Protein AF-A0A8T3MYW3-F1 (afdb_monomer_lite)

pLDDT: mean 77.9, std 12.34, range [47.56, 90.0]

Foldseek 3Di:
DPPPPVPVCVVVVVVVVVVVVVVLVVLVVLLVVVVVVLVVDPDLVVCCVDPSCVVCVVQADPVLCCLSVDPDFDADCDDPQHGTRSNSVSSVVSSVVVCVVSVVD

Radius of gyration: 20.43 Å; chains: 1; bounding box: 49×24×68 Å

Structure (mmCIF, N/CA/C/O backbone):
data_AF-A0A8T3MYW3-F1
#
_entry.id   AF-A0A8T3MYW3-F1
#
loop_
_atom_site.group_PDB
_atom_site.id
_atom_site.type_symbol
_atom_site.label_atom_id
_atom_site.label_alt_id
_atom_site.label_comp_id
_atom_site.label_asym_id
_atom_site.label_entity_id
_atom_site.label_seq_id
_atom_site.pdbx_PDB_ins_code
_atom_site.Cartn_x
_atom_site.Cartn_y
_atom_site.Cartn_z
_atom_site.occupancy
_atom_site.B_iso_or_equiv
_atom_site.auth_seq_id
_atom_site.auth_comp_id
_atom_site.auth_asym_id
_atom_site.auth_atom_id
_atom_site.pdbx_PDB_model_num
ATOM 1 N N . MET A 1 1 ? -26.548 4.228 48.594 1.00 47.56 1 MET A N 1
ATOM 2 C CA . MET A 1 1 ? -27.056 3.540 47.387 1.00 47.56 1 MET A CA 1
ATOM 3 C C . MET A 1 1 ? -26.470 4.212 46.144 1.00 47.56 1 MET A C 1
ATOM 5 O O . MET A 1 1 ? -27.103 5.084 45.575 1.00 47.56 1 MET A O 1
ATOM 9 N N . ALA A 1 2 ? -25.236 3.877 45.761 1.00 53.22 2 ALA A N 1
ATOM 10 C CA . ALA A 1 2 ? -24.542 4.485 44.613 1.00 53.22 2 ALA A CA 1
ATOM 11 C C . ALA A 1 2 ? -23.825 3.402 43.783 1.00 53.22 2 ALA A C 1
ATOM 13 O O . ALA A 1 2 ? -22.646 3.514 43.479 1.00 53.22 2 ALA A O 1
ATOM 14 N N . GLY A 1 3 ? -24.521 2.293 43.506 1.00 55.59 3 GLY A N 1
ATOM 15 C CA . GLY A 1 3 ? -23.917 1.081 42.934 1.00 55.59 3 GLY A CA 1
ATOM 16 C C . GLY A 1 3 ? -24.349 0.715 41.512 1.00 55.59 3 GLY A C 1
ATOM 17 O O . GLY A 1 3 ? -23.903 -0.307 41.012 1.00 55.59 3 GLY A O 1
ATOM 18 N N . ALA A 1 4 ? -25.214 1.493 40.849 1.00 56.41 4 ALA A N 1
ATOM 19 C CA . ALA A 1 4 ? -25.922 1.010 39.652 1.00 56.41 4 ALA A CA 1
ATOM 20 C C . ALA A 1 4 ? -25.882 1.942 38.426 1.00 56.41 4 ALA A C 1
ATOM 22 O O . ALA A 1 4 ? -26.701 1.789 37.528 1.00 56.41 4 ALA A O 1
ATOM 23 N N . ILE A 1 5 ? -24.946 2.897 38.349 1.00 56.41 5 ILE A N 1
ATOM 24 C CA . ILE A 1 5 ? -24.852 3.808 37.184 1.00 56.41 5 ILE A CA 1
ATOM 25 C C . ILE A 1 5 ? -23.750 3.374 36.189 1.00 56.41 5 ILE A C 1
ATOM 27 O O . ILE A 1 5 ? -23.782 3.747 35.021 1.00 56.41 5 ILE A O 1
ATOM 31 N N . GLY A 1 6 ? -22.822 2.493 36.587 1.00 52.44 6 GLY A N 1
ATOM 32 C CA . GLY A 1 6 ? -21.726 2.036 35.714 1.00 52.44 6 GLY A CA 1
ATOM 33 C C . GLY A 1 6 ? -22.137 1.091 34.571 1.00 52.44 6 GLY A C 1
ATOM 34 O O . GLY A 1 6 ? -21.457 1.040 33.549 1.00 52.44 6 GLY A O 1
ATOM 35 N N . SER A 1 7 ? -23.258 0.371 34.707 1.00 58.31 7 SER A N 1
ATOM 36 C CA . SER A 1 7 ? -23.677 -0.677 33.754 1.00 58.31 7 SER A CA 1
ATOM 37 C C . SER A 1 7 ? -24.176 -0.126 32.408 1.00 58.31 7 SER A C 1
ATOM 39 O O . SER A 1 7 ? -23.943 -0.725 31.363 1.00 58.31 7 SER A O 1
ATOM 41 N N . LEU A 1 8 ? -24.801 1.055 32.400 1.00 58.75 8 LEU A N 1
ATOM 42 C CA . LEU A 1 8 ? -25.426 1.613 31.191 1.00 58.75 8 LEU A CA 1
ATOM 43 C C . LEU A 1 8 ? -24.449 2.365 30.272 1.00 58.75 8 LEU A C 1
ATOM 45 O O . LEU A 1 8 ? -24.756 2.581 29.102 1.00 58.75 8 LEU A O 1
ATOM 49 N N . ILE A 1 9 ? -23.266 2.744 30.770 1.00 59.44 9 ILE A N 1
ATOM 50 C CA . ILE A 1 9 ? -22.239 3.468 29.995 1.00 59.44 9 ILE A CA 1
ATOM 51 C C . ILE A 1 9 ? -21.265 2.489 29.311 1.00 59.44 9 ILE A C 1
ATOM 53 O O . ILE A 1 9 ? -20.738 2.777 28.233 1.00 59.44 9 ILE A O 1
ATOM 57 N N . ALA A 1 10 ? -21.075 1.301 29.895 1.00 60.97 10 ALA A N 1
ATOM 58 C CA . ALA A 1 10 ? -20.156 0.275 29.403 1.00 60.97 10 ALA A CA 1
ATOM 59 C C . ALA A 1 10 ? -20.369 -0.146 27.928 1.00 60.97 10 ALA A C 1
ATOM 61 O O . ALA A 1 10 ? -19.365 -0.263 27.220 1.00 60.97 10 ALA A O 1
ATOM 62 N N . PRO A 1 11 ? -21.604 -0.308 27.401 1.00 63.84 11 PRO A N 1
ATOM 63 C CA . PRO A 1 11 ? -21.806 -0.728 26.012 1.00 63.84 11 PRO A CA 1
ATOM 64 C C . PRO A 1 11 ? -21.291 0.303 25.000 1.00 63.84 11 PRO A C 1
ATOM 66 O O . PRO A 1 11 ? -20.673 -0.051 23.999 1.00 63.84 11 PRO A O 1
ATOM 69 N N . TRP A 1 12 ? -21.495 1.593 25.275 1.00 69.25 12 TRP A N 1
ATOM 70 C CA . TRP A 1 12 ? -21.176 2.684 24.350 1.00 69.25 12 TRP A CA 1
ATOM 71 C C . TRP A 1 12 ? -19.680 2.990 24.300 1.00 69.25 12 TRP A C 1
ATOM 73 O O . TRP A 1 12 ? -19.128 3.256 23.230 1.00 69.25 12 TRP A O 1
ATOM 83 N N . VAL A 1 13 ? -19.008 2.901 25.451 1.00 71.81 13 VAL A N 1
ATOM 84 C CA . VAL A 1 13 ? -17.548 3.029 25.533 1.00 71.81 13 VAL A CA 1
ATOM 85 C C . VAL A 1 13 ? -16.873 1.848 24.835 1.00 71.81 13 VAL A C 1
ATOM 87 O O . VAL A 1 13 ? -15.952 2.056 24.041 1.00 71.81 13 VAL A O 1
ATOM 90 N N . ASN A 1 14 ? -17.364 0.624 25.059 1.00 73.56 14 ASN A N 1
ATOM 91 C CA . ASN A 1 14 ? -16.816 -0.567 24.413 1.00 73.56 14 ASN A CA 1
ATOM 92 C C . ASN A 1 14 ? -17.004 -0.514 22.886 1.00 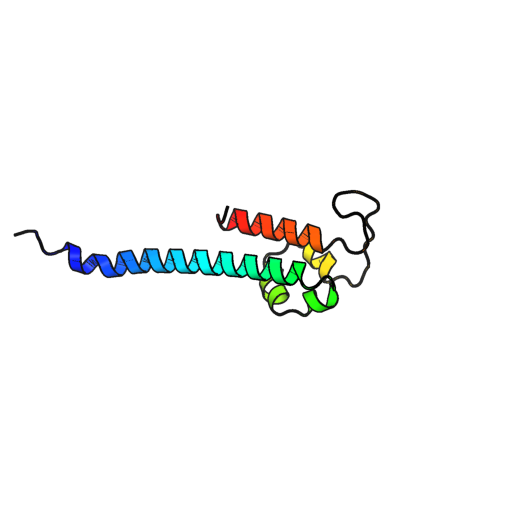73.56 14 ASN A C 1
ATOM 94 O O . ASN A 1 14 ? -16.052 -0.719 22.138 1.00 73.56 14 ASN A O 1
ATOM 98 N N . TRP A 1 15 ? -18.175 -0.071 22.419 1.00 77.00 15 TRP A N 1
ATOM 99 C CA . TRP A 1 15 ? -18.455 0.147 20.996 1.00 77.00 15 TRP A CA 1
ATOM 100 C C . TRP A 1 15 ? -17.507 1.164 20.340 1.00 77.00 15 TRP A C 1
ATOM 102 O O . TRP A 1 15 ? -17.084 0.995 19.194 1.00 77.00 15 TRP A O 1
ATOM 112 N N . GLY A 1 16 ? -17.131 2.225 21.061 1.00 79.19 16 GLY A N 1
ATOM 113 C CA . GLY A 1 16 ? -16.145 3.201 20.592 1.00 79.19 16 GLY A CA 1
ATOM 114 C C . GLY A 1 16 ? -14.748 2.598 20.410 1.00 79.19 16 GLY A C 1
ATOM 115 O O . GLY A 1 16 ? -14.085 2.855 19.398 1.00 79.19 16 GLY A O 1
ATOM 116 N N . ILE A 1 17 ? -14.316 1.765 21.360 1.00 81.81 17 ILE A N 1
ATOM 117 C CA . ILE A 1 17 ? -13.032 1.051 21.316 1.00 81.81 17 ILE A CA 1
ATOM 118 C C . ILE A 1 17 ? -13.036 0.020 20.185 1.00 81.81 17 ILE A C 1
ATOM 120 O O . ILE A 1 17 ? -12.087 -0.042 19.402 1.00 81.81 17 ILE A O 1
ATOM 124 N N . GLU A 1 18 ? -14.115 -0.742 20.055 1.00 83.56 18 GLU A N 1
ATOM 125 C CA . GLU A 1 18 ? -14.279 -1.781 19.044 1.00 83.56 18 GLU A CA 1
ATOM 126 C C . GLU A 1 18 ? -14.288 -1.189 17.632 1.00 83.56 18 GLU A C 1
ATOM 128 O O . GLU A 1 18 ? -13.515 -1.614 16.777 1.00 83.56 18 GLU A O 1
ATOM 133 N N . LYS A 1 19 ? -15.005 -0.080 17.413 1.00 84.56 19 LYS A N 1
ATOM 134 C CA . LYS A 1 19 ? -14.927 0.692 16.160 1.00 84.56 19 LYS A CA 1
ATOM 135 C C . LYS A 1 19 ? -13.526 1.211 15.851 1.00 84.56 19 LYS A C 1
ATOM 137 O O . LYS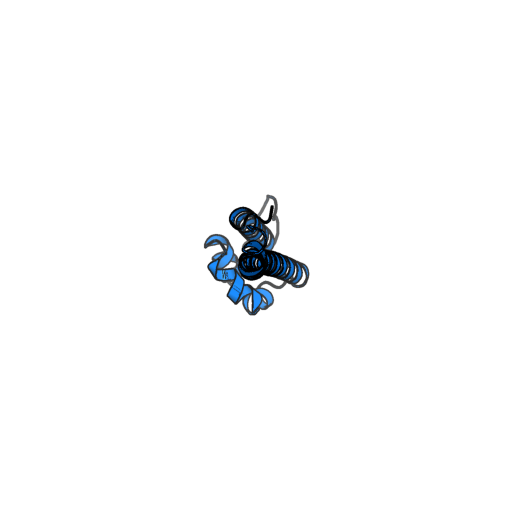 A 1 19 ? -13.172 1.368 14.681 1.00 84.56 19 LYS A O 1
ATOM 142 N N . ARG A 1 20 ? -12.736 1.572 16.865 1.00 83.50 20 ARG A N 1
ATOM 143 C CA . ARG A 1 20 ? -11.353 2.030 16.664 1.00 83.50 20 ARG A CA 1
ATOM 144 C C . ARG A 1 20 ? -10.446 0.863 16.280 1.00 83.50 20 ARG A C 1
ATOM 146 O O . ARG A 1 20 ? -9.653 1.016 15.356 1.00 83.50 20 ARG A O 1
ATOM 153 N N . LYS A 1 21 ? -10.606 -0.292 16.932 1.00 85.81 21 LYS A N 1
ATOM 154 C CA . LYS A 1 21 ? -9.896 -1.532 16.593 1.00 85.81 21 LYS A CA 1
ATOM 155 C C . LYS A 1 21 ? -10.241 -2.013 15.186 1.00 85.81 21 LYS A C 1
ATOM 157 O O . LYS A 1 21 ? -9.325 -2.262 14.417 1.00 85.81 21 LYS A O 1
ATOM 162 N N . LEU A 1 22 ? -11.523 -2.040 14.818 1.00 87.50 22 LEU A N 1
ATOM 163 C CA . LEU A 1 22 ? -11.978 -2.425 13.477 1.00 87.50 22 LEU A CA 1
ATOM 164 C C . LEU A 1 22 ? -11.416 -1.501 12.392 1.00 87.50 22 LEU A C 1
ATOM 166 O O . LEU A 1 22 ? -10.942 -1.978 11.368 1.00 87.50 22 LEU A O 1
ATOM 170 N N . ARG A 1 23 ? -11.392 -0.182 12.628 1.00 86.75 23 ARG A N 1
ATOM 171 C CA . ARG A 1 23 ? -10.761 0.769 11.695 1.00 86.75 23 ARG A CA 1
ATOM 172 C C . ARG A 1 23 ? -9.259 0.540 11.549 1.00 86.75 23 ARG A C 1
ATOM 174 O O . ARG A 1 23 ? -8.737 0.671 10.448 1.00 86.75 23 ARG A O 1
ATOM 181 N N . LEU A 1 24 ? -8.568 0.229 12.644 1.00 87.19 24 LEU A N 1
ATOM 182 C CA . LEU A 1 24 ? -7.138 -0.071 12.618 1.00 87.19 24 LEU A CA 1
ATOM 183 C C . LEU A 1 24 ? -6.857 -1.387 11.880 1.00 87.19 24 LEU A C 1
ATOM 185 O O . LEU A 1 24 ? -5.961 -1.428 11.045 1.00 87.19 24 LEU A O 1
ATOM 189 N N . ALA A 1 25 ? -7.645 -2.429 12.159 1.00 88.12 25 ALA A N 1
ATOM 190 C CA . ALA A 1 25 ? -7.554 -3.729 11.503 1.00 88.12 25 ALA A CA 1
ATOM 191 C C . ALA A 1 25 ? -7.797 -3.599 9.996 1.00 88.12 25 ALA A C 1
ATOM 193 O O . ALA A 1 25 ? -6.920 -3.944 9.220 1.00 88.12 25 ALA A O 1
ATOM 194 N N . ALA A 1 26 ? -8.885 -2.941 9.584 1.00 87.88 26 ALA A N 1
ATOM 195 C CA . ALA A 1 26 ? -9.192 -2.725 8.171 1.00 87.88 26 ALA A CA 1
ATOM 196 C C . ALA A 1 26 ? -8.077 -1.981 7.413 1.00 87.88 26 ALA A C 1
ATOM 198 O 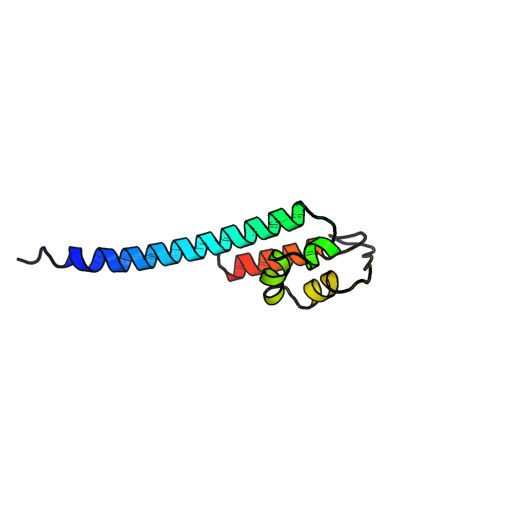O . ALA A 1 26 ? -7.818 -2.266 6.247 1.00 87.88 26 ALA A O 1
ATOM 199 N N . ARG A 1 27 ? -7.398 -1.028 8.067 1.00 88.12 27 ARG A N 1
ATOM 200 C CA . ARG A 1 27 ? -6.240 -0.328 7.488 1.00 88.12 27 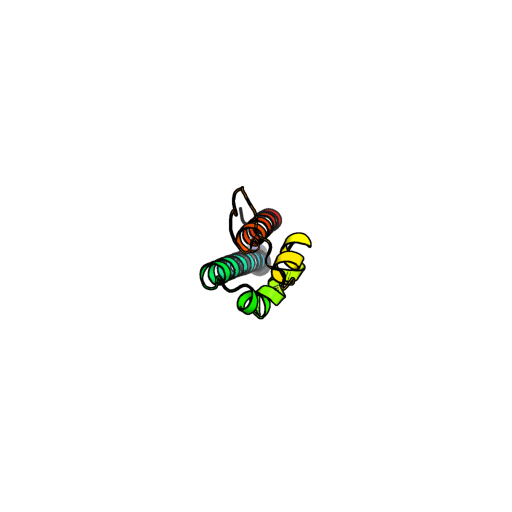ARG A CA 1
ATOM 201 C C . ARG A 1 27 ? -5.019 -1.235 7.350 1.00 88.12 27 ARG A C 1
ATOM 203 O O . ARG A 1 27 ? -4.341 -1.160 6.333 1.00 88.12 27 ARG A O 1
ATOM 210 N N . ARG A 1 28 ? -4.742 -2.082 8.347 1.00 87.88 28 ARG A N 1
ATOM 211 C CA . ARG A 1 28 ? -3.663 -3.081 8.269 1.00 87.88 28 ARG A CA 1
ATOM 212 C C . ARG A 1 28 ? -3.938 -4.106 7.179 1.00 87.88 28 ARG A C 1
ATOM 214 O O . ARG A 1 28 ? -3.055 -4.353 6.370 1.00 87.88 28 ARG A O 1
ATOM 221 N N . ASP A 1 29 ? -5.157 -4.630 7.131 1.00 90.00 29 ASP A N 1
ATOM 222 C CA . ASP A 1 29 ? -5.579 -5.614 6.136 1.00 90.00 29 ASP A CA 1
ATOM 223 C C . ASP A 1 29 ? -5.473 -5.034 4.724 1.00 90.00 29 ASP A C 1
ATOM 225 O O . ASP A 1 29 ? -4.973 -5.697 3.821 1.00 90.00 29 ASP A O 1
ATOM 229 N N . PHE A 1 30 ? -5.849 -3.761 4.542 1.00 89.44 30 PHE A N 1
ATOM 230 C CA . PHE A 1 30 ? -5.675 -3.063 3.270 1.00 89.44 30 PHE A CA 1
ATOM 231 C C . PHE A 1 30 ? -4.205 -3.008 2.835 1.00 89.44 30 PHE A C 1
ATOM 233 O O . PHE A 1 30 ? -3.888 -3.393 1.712 1.00 89.44 30 PHE A O 1
ATOM 240 N N . ILE A 1 31 ? -3.292 -2.594 3.714 1.00 88.19 31 ILE A N 1
ATOM 241 C CA . ILE A 1 31 ? -1.866 -2.504 3.365 1.00 88.19 31 ILE A CA 1
ATOM 242 C C . ILE A 1 31 ? -1.251 -3.887 3.147 1.00 88.19 31 ILE A C 1
ATOM 244 O O . ILE A 1 31 ? -0.461 -4.066 2.224 1.00 88.19 31 ILE A O 1
ATOM 248 N N . ALA A 1 32 ? -1.640 -4.878 3.948 1.00 89.25 32 ALA A N 1
ATOM 249 C CA . ALA A 1 32 ? -1.211 -6.257 3.761 1.00 89.25 32 ALA A CA 1
ATOM 250 C C . ALA A 1 32 ? -1.667 -6.801 2.398 1.00 89.25 32 ALA A C 1
ATOM 252 O O . ALA A 1 32 ? -0.857 -7.379 1.680 1.00 89.25 32 ALA A O 1
ATOM 253 N N . SER A 1 33 ? -2.923 -6.549 2.009 1.00 87.38 33 SER A N 1
ATOM 254 C CA . SER A 1 33 ? -3.432 -6.930 0.687 1.00 87.38 33 SER A CA 1
ATOM 255 C C . SER A 1 33 ? -2.694 -6.215 -0.445 1.00 87.38 33 SER A C 1
ATOM 257 O O . SER A 1 33 ? -2.345 -6.852 -1.433 1.00 87.38 33 SER A O 1
ATOM 259 N N . ALA A 1 34 ? -2.370 -4.929 -0.265 1.00 87.12 34 ALA A N 1
ATOM 260 C CA . ALA A 1 34 ? -1.610 -4.159 -1.243 1.00 87.12 34 ALA A CA 1
ATOM 261 C C . ALA A 1 34 ? -0.215 -4.752 -1.455 1.00 87.12 34 ALA A C 1
ATOM 263 O O . ALA A 1 34 ? 0.174 -5.017 -2.587 1.00 87.12 34 ALA A O 1
ATOM 264 N N . ARG A 1 35 ? 0.514 -5.019 -0.364 1.00 86.12 35 ARG A N 1
ATOM 265 C CA . ARG A 1 35 ? 1.840 -5.648 -0.417 1.00 86.12 35 ARG A CA 1
ATOM 266 C C . ARG A 1 35 ? 1.791 -7.029 -1.070 1.00 86.12 35 ARG A C 1
ATOM 268 O O . ARG A 1 35 ? 2.691 -7.349 -1.832 1.00 86.12 35 ARG A O 1
ATOM 275 N N . LEU A 1 36 ? 0.758 -7.824 -0.784 1.00 86.69 36 LEU A N 1
ATOM 276 C CA . LEU A 1 36 ? 0.606 -9.164 -1.350 1.00 86.69 36 LEU A CA 1
ATOM 277 C C . LEU A 1 36 ? 0.355 -9.118 -2.862 1.00 86.69 36 LEU A C 1
ATOM 279 O O . LEU A 1 36 ? 0.975 -9.888 -3.583 1.00 86.69 36 LEU A O 1
ATOM 283 N N . GLU A 1 37 ? -0.494 -8.211 -3.355 1.00 83.62 37 GLU A N 1
ATOM 284 C CA . GLU A 1 37 ? -0.685 -8.035 -4.804 1.00 83.62 37 GLU A CA 1
ATOM 285 C C . GLU A 1 37 ? 0.574 -7.507 -5.500 1.00 83.62 37 GLU A C 1
ATOM 287 O O . GLU A 1 37 ? 0.923 -8.002 -6.568 1.00 83.62 37 GLU A O 1
ATOM 292 N N . LEU A 1 38 ? 1.283 -6.555 -4.883 1.00 81.81 38 LEU A N 1
ATOM 293 C CA . LEU A 1 38 ? 2.556 -6.040 -5.401 1.00 81.81 38 LEU A CA 1
ATOM 294 C C . LEU A 1 38 ? 3.638 -7.125 -5.503 1.00 81.81 38 LEU A C 1
ATOM 296 O O . LEU A 1 38 ? 4.444 -7.084 -6.426 1.00 81.81 38 LEU A O 1
ATOM 300 N N . ASP A 1 39 ? 3.671 -8.070 -4.561 1.00 80.69 39 ASP A N 1
ATOM 301 C CA . ASP A 1 39 ? 4.621 -9.192 -4.562 1.00 80.69 39 ASP A CA 1
ATOM 302 C C . ASP A 1 39 ? 4.191 -10.315 -5.527 1.00 80.69 39 ASP A C 1
ATOM 304 O O . ASP A 1 39 ? 5.027 -10.999 -6.115 1.00 80.69 39 ASP A O 1
ATOM 308 N N . ALA A 1 40 ? 2.879 -10.496 -5.718 1.00 78.31 40 ALA A N 1
ATOM 309 C CA . ALA A 1 40 ? 2.319 -11.527 -6.587 1.00 78.31 40 ALA A CA 1
ATOM 310 C C . ALA A 1 40 ? 2.356 -11.167 -8.081 1.00 78.31 40 ALA A C 1
ATOM 312 O O . ALA A 1 40 ? 2.480 -12.076 -8.905 1.00 78.31 40 ALA A O 1
ATOM 313 N N . ASP A 1 41 ? 2.233 -9.884 -8.443 1.00 66.69 41 ASP A N 1
ATOM 314 C CA . ASP A 1 41 ? 2.172 -9.450 -9.841 1.00 66.69 41 ASP A CA 1
ATOM 315 C C . ASP A 1 41 ? 3.221 -8.371 -10.163 1.00 66.69 41 ASP A C 1
ATOM 317 O O . ASP A 1 41 ? 3.085 -7.187 -9.846 1.00 66.69 41 ASP A O 1
ATOM 321 N N . LEU A 1 42 ? 4.290 -8.802 -10.839 1.00 65.94 42 LEU A N 1
ATOM 322 C CA . LEU A 1 42 ? 5.350 -7.933 -11.362 1.00 65.94 42 LEU A CA 1
ATOM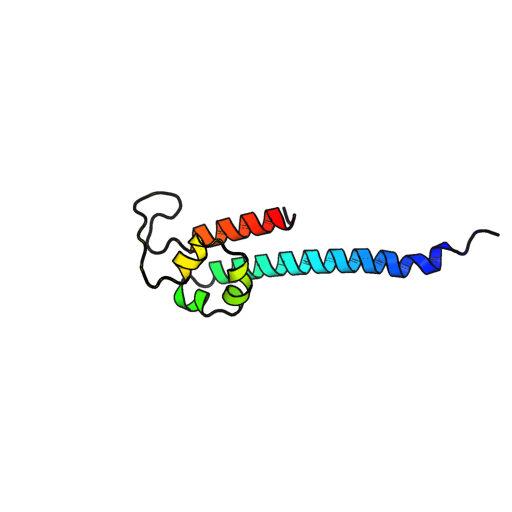 323 C C . LEU A 1 42 ? 4.950 -7.244 -12.681 1.00 65.94 42 LEU A C 1
ATOM 325 O O . LEU A 1 42 ? 5.740 -6.478 -13.240 1.00 65.94 42 LEU A O 1
ATOM 329 N N . ASP A 1 43 ? 3.756 -7.527 -13.212 1.00 77.31 43 ASP A N 1
ATOM 330 C CA . ASP A 1 43 ? 3.252 -6.870 -14.412 1.00 77.31 43 ASP A CA 1
ATOM 331 C C . ASP A 1 43 ? 2.530 -5.562 -14.058 1.00 77.31 43 ASP A C 1
ATOM 333 O O . ASP A 1 43 ? 1.392 -5.537 -13.577 1.00 77.31 43 ASP A O 1
ATOM 337 N N . LYS A 1 44 ? 3.201 -4.445 -14.355 1.00 78.88 44 LYS A N 1
ATOM 338 C CA . LYS A 1 44 ? 2.691 -3.080 -14.171 1.00 78.88 44 LYS A CA 1
ATOM 339 C C . LYS A 1 44 ? 1.294 -2.885 -14.766 1.00 78.88 44 LYS A C 1
ATOM 341 O O . LYS A 1 44 ? 0.470 -2.194 -14.166 1.00 78.88 44 LYS A O 1
ATOM 346 N N . HIS A 1 45 ? 1.022 -3.467 -15.937 1.00 81.06 45 HIS A N 1
ATOM 347 C CA . HIS A 1 45 ? -0.247 -3.259 -16.634 1.00 81.06 45 HIS A CA 1
ATOM 348 C C . HIS A 1 45 ? -1.405 -3.918 -15.890 1.00 81.06 45 HIS A C 1
ATOM 350 O O . HIS A 1 45 ? -2.427 -3.274 -15.650 1.00 81.06 45 HIS A O 1
ATOM 356 N N . LYS A 1 46 ? -1.214 -5.161 -15.443 1.00 81.69 46 LYS A N 1
ATOM 357 C CA . LYS A 1 46 ? -2.216 -5.879 -14.649 1.00 81.69 46 LYS A CA 1
ATOM 358 C C . LYS A 1 46 ? -2.452 -5.219 -13.301 1.00 81.69 46 LYS A C 1
ATOM 360 O O . LYS A 1 46 ? -3.601 -5.067 -12.894 1.00 81.69 46 LYS A O 1
ATOM 365 N N . PHE A 1 47 ? -1.383 -4.762 -12.648 1.00 83.25 47 PHE A N 1
ATOM 366 C CA . PHE A 1 47 ? -1.496 -4.029 -11.393 1.00 83.25 47 PHE A CA 1
ATOM 367 C C . PHE A 1 47 ? -2.322 -2.744 -11.558 1.00 83.25 47 PHE A C 1
ATOM 369 O O . PHE A 1 47 ? -3.256 -2.515 -10.790 1.00 83.25 47 PHE A O 1
ATOM 376 N N . ARG A 1 48 ? -2.046 -1.938 -12.597 1.00 84.00 48 ARG A N 1
ATOM 377 C CA . ARG A 1 48 ? -2.790 -0.699 -12.906 1.00 84.00 48 ARG A CA 1
ATOM 378 C C . ARG A 1 48 ? -4.282 -0.947 -13.140 1.00 84.00 48 ARG A C 1
ATOM 380 O O . ARG A 1 48 ? -5.110 -0.127 -12.753 1.00 84.00 48 ARG A O 1
ATOM 387 N N . GLU A 1 49 ? -4.631 -2.052 -13.787 1.00 86.44 49 GLU A N 1
ATOM 388 C CA . GLU A 1 49 ? -6.023 -2.421 -14.076 1.00 86.44 49 GLU A CA 1
ATOM 389 C C . GLU A 1 49 ? -6.743 -3.041 -12.865 1.00 86.44 49 GLU A C 1
ATOM 391 O O . GLU A 1 49 ? -7.965 -3.212 -12.874 1.00 86.44 49 GLU A O 1
ATOM 396 N N . GLY A 1 50 ? -6.003 -3.338 -11.795 1.00 85.12 50 GLY A N 1
ATOM 397 C CA . GLY A 1 50 ? -6.519 -3.932 -10.575 1.00 85.12 50 GLY A CA 1
ATOM 398 C C . GLY A 1 50 ? -7.458 -3.019 -9.780 1.00 85.12 50 GLY A C 1
ATOM 399 O O . GLY A 1 50 ? -7.311 -1.794 -9.686 1.00 85.12 50 GLY A O 1
ATOM 400 N N . VAL A 1 51 ? -8.414 -3.652 -9.094 1.00 86.12 51 VAL A N 1
ATOM 401 C CA . VAL A 1 51 ? -9.319 -2.974 -8.148 1.00 86.12 51 VAL A CA 1
ATOM 402 C C . VAL A 1 51 ? -8.531 -2.354 -6.991 1.00 86.12 51 VAL A C 1
ATOM 404 O O . VAL A 1 51 ? -8.896 -1.289 -6.484 1.00 86.12 51 VAL A O 1
ATOM 407 N N . LEU A 1 52 ? -7.439 -2.997 -6.571 1.00 85.06 52 LEU A N 1
ATOM 408 C CA . LEU A 1 52 ? -6.608 -2.509 -5.481 1.00 85.06 52 LEU A CA 1
ATOM 409 C C . LEU A 1 52 ? -5.883 -1.220 -5.866 1.00 85.06 52 LEU A C 1
ATOM 411 O O . LEU A 1 52 ? -5.910 -0.274 -5.077 1.00 85.06 52 LEU A O 1
ATOM 415 N N . TYR A 1 53 ? -5.343 -1.124 -7.087 1.00 86.88 53 TYR A N 1
ATOM 416 C CA . TYR A 1 53 ? -4.734 0.112 -7.581 1.00 86.88 53 TYR A CA 1
ATOM 417 C C . TYR A 1 53 ? -5.730 1.271 -7.573 1.00 86.88 53 TYR A C 1
ATOM 419 O O . TYR A 1 53 ? -5.408 2.343 -7.075 1.00 86.88 53 TYR A O 1
ATOM 427 N N . SER A 1 54 ? -6.975 1.052 -8.004 1.00 88.12 54 SER A N 1
ATOM 428 C CA . SER A 1 54 ? -8.014 2.097 -7.978 1.00 88.12 54 SER A CA 1
ATOM 429 C C . SER A 1 54 ? -8.284 2.642 -6.569 1.00 88.12 54 SER A C 1
ATOM 431 O O . SER A 1 54 ? -8.620 3.813 -6.396 1.00 88.12 54 SER A O 1
ATOM 433 N N . ARG A 1 55 ? -8.130 1.798 -5.542 1.00 89.62 55 ARG A N 1
ATOM 434 C CA . ARG A 1 55 ? -8.268 2.193 -4.133 1.00 89.62 55 ARG A CA 1
ATOM 435 C C . ARG A 1 55 ? -6.994 2.814 -3.569 1.00 89.62 55 ARG A C 1
ATOM 437 O O . ARG A 1 55 ? -7.091 3.635 -2.660 1.00 89.62 55 ARG A O 1
ATOM 444 N N . LEU A 1 56 ? -5.829 2.401 -4.063 1.00 88.38 56 LEU A N 1
ATOM 445 C CA . LEU A 1 56 ? -4.521 2.847 -3.595 1.00 88.38 56 LEU A CA 1
ATOM 446 C C . LEU A 1 56 ? -4.096 4.174 -4.239 1.00 88.38 56 LEU A C 1
ATOM 448 O O . LEU A 1 56 ? -3.527 5.013 -3.549 1.00 88.38 56 LEU A O 1
ATOM 452 N N . SER A 1 57 ? -4.433 4.398 -5.512 1.00 88.62 57 SER A N 1
ATOM 453 C CA . SER A 1 57 ? -4.028 5.565 -6.303 1.00 88.62 57 SER A CA 1
ATOM 454 C C . SER A 1 57 ? -4.255 6.924 -5.630 1.00 88.62 57 SER A C 1
ATOM 456 O O . SER A 1 57 ? -3.329 7.729 -5.686 1.00 88.62 57 SER A O 1
ATOM 458 N N . PRO A 1 58 ? -5.371 7.219 -4.922 1.00 89.38 58 PRO A N 1
ATOM 459 C CA . PRO A 1 58 ? -5.535 8.519 -4.266 1.00 89.38 58 PRO A CA 1
ATOM 460 C C . PRO A 1 58 ? -4.556 8.753 -3.109 1.00 89.38 58 PRO A C 1
ATOM 462 O O . PRO A 1 58 ? -4.440 9.879 -2.631 1.00 89.38 58 PRO A O 1
ATOM 465 N N . PHE A 1 59 ? -3.882 7.704 -2.637 1.00 88.12 59 PHE A N 1
ATOM 466 C CA . PHE A 1 59 ? -2.894 7.785 -1.571 1.00 88.12 59 PHE A CA 1
ATOM 467 C C . PHE A 1 59 ? -1.447 7.708 -2.062 1.00 88.12 59 PHE A C 1
ATOM 469 O O . PHE A 1 59 ? -0.535 7.925 -1.267 1.00 88.12 59 PHE A O 1
ATOM 476 N N . LEU A 1 60 ? -1.235 7.389 -3.338 1.00 89.00 60 LEU A N 1
ATOM 477 C CA . LEU A 1 60 ? 0.093 7.350 -3.937 1.00 89.00 60 LEU A CA 1
ATOM 478 C C . LEU A 1 60 ? 0.565 8.759 -4.279 1.00 89.00 60 LEU A C 1
ATOM 480 O O . LEU A 1 60 ? -0.230 9.650 -4.594 1.00 89.00 60 LEU A O 1
ATOM 484 N N . SER A 1 61 ? 1.879 8.950 -4.253 1.00 88.75 61 SER A N 1
ATOM 485 C CA . SER A 1 61 ? 2.482 10.187 -4.722 1.00 88.75 61 SER A CA 1
ATOM 486 C C . SER A 1 61 ? 2.273 10.347 -6.230 1.00 88.75 61 SER A C 1
ATOM 488 O O . SER A 1 61 ? 2.177 9.380 -6.989 1.00 88.75 61 SER A O 1
ATOM 490 N N . GLU A 1 62 ? 2.234 11.599 -6.686 1.00 86.81 62 GLU A N 1
ATOM 491 C CA . GLU A 1 62 ? 2.117 11.928 -8.111 1.00 86.81 62 GLU A CA 1
ATOM 492 C C . GLU A 1 62 ? 3.227 11.262 -8.944 1.00 86.81 62 GLU A C 1
ATOM 494 O O . GLU A 1 62 ? 2.991 10.844 -10.074 1.00 86.81 62 GLU A O 1
ATOM 499 N N . ASN A 1 63 ? 4.429 11.117 -8.376 1.00 84.69 63 ASN A N 1
ATOM 500 C CA . ASN A 1 63 ? 5.549 10.460 -9.043 1.00 84.69 63 ASN A CA 1
ATOM 501 C C . ASN A 1 63 ? 5.280 8.964 -9.269 1.00 84.69 63 ASN A C 1
ATOM 503 O O . ASN A 1 63 ? 5.415 8.471 -10.386 1.00 84.69 63 ASN A O 1
ATOM 507 N N . THR A 1 64 ? 4.834 8.257 -8.229 1.00 86.69 64 THR A N 1
ATOM 508 C CA . THR A 1 64 ? 4.499 6.830 -8.306 1.00 86.69 64 THR A CA 1
ATOM 509 C C . THR A 1 64 ? 3.342 6.578 -9.262 1.00 86.69 64 THR A C 1
ATOM 511 O O . THR A 1 64 ? 3.413 5.677 -10.095 1.00 86.69 64 THR A O 1
ATOM 514 N N . ARG A 1 65 ? 2.294 7.408 -9.206 1.00 87.50 65 ARG A N 1
ATOM 515 C CA . ARG A 1 65 ? 1.167 7.314 -10.141 1.00 87.50 65 ARG A CA 1
ATOM 516 C C . ARG A 1 65 ? 1.609 7.497 -11.578 1.00 87.50 65 ARG A C 1
ATOM 518 O O . ARG A 1 65 ? 1.225 6.700 -12.421 1.00 87.50 65 ARG A O 1
ATOM 525 N N . ARG A 1 66 ? 2.441 8.502 -11.859 1.00 86.19 66 ARG A N 1
ATOM 526 C CA . ARG A 1 66 ? 2.983 8.707 -13.206 1.00 86.19 66 ARG A CA 1
ATOM 527 C C . ARG A 1 66 ? 3.797 7.516 -13.675 1.00 86.19 66 ARG A C 1
ATOM 529 O O . ARG A 1 66 ? 3.645 7.133 -14.822 1.00 86.19 66 ARG A O 1
ATOM 536 N N . GLU A 1 67 ? 4.612 6.912 -12.819 1.00 84.25 67 GLU A N 1
ATOM 537 C CA . GLU A 1 67 ? 5.404 5.736 -13.197 1.00 84.25 67 GLU A CA 1
ATOM 538 C C . GLU A 1 67 ? 4.518 4.510 -13.501 1.00 84.25 67 GLU A C 1
ATOM 540 O O . GLU A 1 67 ? 4.801 3.761 -14.437 1.00 84.25 67 GLU A O 1
ATOM 545 N N . ILE A 1 68 ? 3.423 4.321 -12.752 1.00 85.00 68 ILE A N 1
ATOM 546 C CA . ILE A 1 68 ? 2.455 3.229 -12.968 1.00 85.00 68 ILE A CA 1
ATOM 547 C C . ILE A 1 68 ? 1.577 3.487 -14.201 1.00 85.00 68 ILE A C 1
ATOM 549 O O . ILE A 1 68 ? 1.338 2.582 -15.000 1.00 85.00 68 ILE A O 1
ATOM 553 N N . GLU A 1 69 ? 1.076 4.714 -14.354 1.00 85.81 69 GLU A N 1
ATOM 554 C CA . GLU A 1 69 ? 0.148 5.110 -15.418 1.00 85.81 69 GLU A CA 1
ATOM 555 C C . GLU A 1 69 ? 0.860 5.330 -16.757 1.00 85.81 69 GLU A C 1
ATOM 557 O O . GLU A 1 69 ? 0.251 5.116 -17.803 1.00 85.81 69 GLU A O 1
ATOM 562 N N . SER A 1 70 ? 2.139 5.710 -16.738 1.00 82.44 70 SER A N 1
ATOM 563 C CA . SER A 1 70 ? 2.951 5.880 -17.939 1.00 82.44 70 SER A CA 1
ATOM 564 C C . SER A 1 70 ? 3.230 4.534 -18.592 1.00 82.44 70 SER A C 1
ATOM 566 O O . SER A 1 70 ? 3.758 3.621 -17.961 1.00 82.44 70 SER A O 1
ATOM 568 N N . ASP A 1 71 ? 2.968 4.428 -19.892 1.00 72.12 71 ASP A N 1
ATOM 569 C CA . ASP A 1 71 ? 3.387 3.275 -20.694 1.00 72.12 71 ASP A CA 1
ATOM 570 C C . ASP A 1 71 ? 4.895 3.322 -21.027 1.00 72.12 71 ASP A C 1
ATOM 572 O O . ASP A 1 71 ? 5.435 2.384 -21.612 1.00 72.12 71 ASP A O 1
ATOM 576 N N . ALA A 1 72 ? 5.608 4.386 -20.631 1.00 65.19 72 ALA A N 1
ATOM 577 C CA . ALA A 1 72 ? 7.049 4.477 -20.817 1.00 65.19 72 ALA A CA 1
ATOM 578 C C . ALA A 1 72 ? 7.792 3.531 -19.865 1.00 65.19 72 ALA A C 1
ATOM 580 O O . ALA A 1 72 ? 7.487 3.417 -18.675 1.00 65.19 72 ALA A O 1
ATOM 581 N N . THR A 1 73 ? 8.804 2.862 -20.403 1.00 62.91 73 THR A N 1
ATOM 582 C CA . THR A 1 73 ? 9.728 2.041 -19.632 1.00 62.91 73 THR A CA 1
ATOM 583 C C . THR A 1 73 ? 10.877 2.911 -19.138 1.00 62.91 73 THR A C 1
ATOM 585 O O . THR A 1 73 ? 11.822 3.192 -19.879 1.00 62.91 73 THR A O 1
ATOM 588 N N . THR A 1 74 ? 10.804 3.358 -17.888 1.00 62.09 74 THR A N 1
ATOM 589 C CA . THR A 1 74 ? 11.900 4.097 -17.259 1.00 62.09 74 THR A CA 1
ATOM 590 C C . THR A 1 74 ? 12.989 3.104 -16.842 1.00 62.09 74 THR A C 1
ATOM 592 O O . THR A 1 74 ? 12.738 2.180 -16.066 1.00 62.09 74 THR A O 1
ATOM 595 N N . VAL A 1 75 ? 14.203 3.271 -17.373 1.00 59.44 75 VAL A N 1
ATOM 596 C CA . VAL A 1 75 ? 15.379 2.479 -16.979 1.00 59.44 75 VAL A CA 1
ATOM 597 C C . VAL A 1 75 ? 16.220 3.322 -16.031 1.00 59.44 75 VAL A C 1
ATOM 599 O O . VAL A 1 75 ? 16.759 4.353 -16.436 1.00 59.44 75 VAL A O 1
ATOM 602 N N . GLN A 1 76 ? 16.331 2.906 -14.767 1.00 63.59 76 GLN A N 1
ATOM 603 C CA . GLN A 1 76 ? 17.274 3.532 -13.836 1.00 63.59 76 GLN A CA 1
ATOM 604 C C . GLN A 1 76 ? 18.628 2.837 -13.912 1.00 63.59 76 GLN A C 1
ATOM 606 O O . GLN A 1 76 ? 18.786 1.678 -13.526 1.00 63.59 76 GLN A O 1
ATOM 611 N N . THR A 1 77 ? 19.634 3.584 -14.354 1.00 56.12 77 THR A N 1
ATOM 612 C CA . THR A 1 77 ? 21.031 3.148 -14.417 1.00 56.12 77 THR A CA 1
ATOM 613 C C . THR A 1 77 ? 21.733 3.415 -13.076 1.00 56.12 77 THR A C 1
ATOM 615 O O . THR A 1 77 ? 22.695 4.173 -13.008 1.00 56.12 77 THR A O 1
ATOM 618 N N . GLY A 1 78 ? 21.223 2.834 -11.982 1.00 57.00 78 GLY A N 1
ATOM 619 C CA . GLY A 1 78 ? 21.861 2.866 -10.654 1.00 57.00 78 GLY A CA 1
ATOM 620 C C . GLY A 1 78 ? 20.938 3.252 -9.490 1.00 57.00 78 GLY A C 1
ATOM 621 O O . GLY A 1 78 ? 20.027 4.057 -9.649 1.00 57.00 78 GLY A O 1
ATOM 622 N N . GLY A 1 79 ? 21.205 2.684 -8.304 1.00 64.50 79 GLY A N 1
ATOM 623 C CA . GLY A 1 79 ? 20.439 2.910 -7.067 1.00 64.50 79 GLY A CA 1
ATOM 624 C C . GLY A 1 79 ? 19.607 1.703 -6.606 1.00 64.50 79 GLY A C 1
ATOM 625 O O . GLY A 1 79 ? 19.640 0.630 -7.214 1.00 64.50 79 GLY A O 1
ATOM 626 N N . ARG A 1 80 ? 18.866 1.866 -5.498 1.00 51.16 80 ARG A N 1
ATOM 627 C CA . ARG A 1 80 ? 17.924 0.863 -4.964 1.00 51.16 80 ARG A CA 1
ATOM 628 C C . ARG A 1 80 ? 16.687 0.836 -5.875 1.00 51.16 80 ARG A C 1
ATOM 630 O O . ARG A 1 80 ? 15.759 1.602 -5.666 1.00 51.16 80 ARG A O 1
ATOM 637 N N . GLY A 1 81 ? 16.735 0.011 -6.920 1.00 57.06 81 GLY A N 1
ATOM 638 C CA . GLY A 1 81 ? 15.766 0.023 -8.026 1.00 57.06 81 GLY A CA 1
ATOM 639 C C . GLY A 1 81 ? 16.395 -0.110 -9.416 1.00 57.06 81 GLY A C 1
ATOM 640 O O . GLY A 1 81 ? 15.671 -0.112 -10.397 1.00 57.06 81 GLY A O 1
ATOM 641 N N . ALA A 1 82 ? 17.725 -0.249 -9.524 1.00 50.59 82 ALA A N 1
ATOM 642 C CA . ALA A 1 82 ? 18.403 -0.431 -10.808 1.00 50.59 82 ALA A CA 1
ATOM 643 C C . ALA A 1 82 ? 17.774 -1.568 -11.640 1.00 50.59 82 ALA A C 1
ATOM 645 O O . ALA A 1 82 ? 17.814 -2.734 -11.245 1.00 50.59 82 ALA A O 1
ATOM 646 N N . GLY A 1 83 ? 17.192 -1.213 -12.786 1.00 60.94 83 GLY A N 1
ATOM 647 C CA . GLY A 1 83 ? 16.404 -2.133 -13.594 1.00 60.94 83 GLY A CA 1
ATOM 648 C C . GLY A 1 83 ? 15.403 -1.430 -14.507 1.00 60.94 83 GLY A C 1
ATOM 649 O O . GLY A 1 83 ? 15.434 -0.214 -14.709 1.00 60.94 83 GLY A O 1
ATOM 650 N N . VAL A 1 84 ? 14.538 -2.249 -15.093 1.00 55.91 84 VAL A N 1
ATOM 651 C CA . VAL A 1 84 ? 13.455 -1.855 -15.991 1.00 55.91 84 VAL A CA 1
ATOM 652 C C . VAL A 1 84 ? 12.180 -1.805 -15.145 1.00 55.91 84 VAL A C 1
ATOM 654 O O . VAL A 1 84 ? 11.798 -2.839 -14.605 1.00 55.91 84 VAL A O 1
ATOM 657 N N . ASN A 1 85 ? 11.537 -0.633 -15.046 1.00 64.69 85 ASN A N 1
ATOM 658 C CA . ASN A 1 85 ? 10.329 -0.343 -14.248 1.00 64.69 85 ASN A CA 1
ATOM 659 C C . ASN A 1 85 ? 10.573 -0.106 -12.739 1.00 64.69 85 ASN A C 1
ATOM 661 O O . ASN A 1 85 ? 10.593 -1.035 -11.934 1.00 64.69 85 ASN A O 1
ATOM 665 N N . ASN A 1 86 ? 10.642 1.167 -12.329 1.00 75.12 86 ASN A N 1
ATOM 666 C CA . ASN A 1 86 ? 10.893 1.564 -10.933 1.00 75.12 86 ASN A CA 1
ATOM 667 C C . ASN A 1 86 ? 9.622 1.696 -10.082 1.00 75.12 86 ASN A C 1
ATOM 669 O O . ASN A 1 86 ? 9.686 2.165 -8.946 1.00 75.12 86 ASN A O 1
ATOM 673 N N . TYR A 1 87 ? 8.454 1.306 -10.599 1.00 80.75 87 TYR A N 1
ATOM 674 C CA . TYR A 1 87 ? 7.193 1.510 -9.884 1.00 80.75 87 TYR A CA 1
ATOM 675 C C . TYR A 1 87 ? 7.114 0.701 -8.582 1.00 80.75 87 TYR A C 1
ATOM 677 O O . TYR A 1 87 ? 6.568 1.195 -7.602 1.00 80.75 87 TYR A O 1
ATOM 685 N N . PHE A 1 88 ? 7.682 -0.509 -8.534 1.00 81.94 88 PHE A N 1
ATOM 686 C CA . PHE A 1 88 ? 7.637 -1.366 -7.346 1.00 81.94 88 PHE A CA 1
ATOM 687 C C . PHE A 1 88 ? 8.267 -0.707 -6.103 1.00 81.94 88 PHE A C 1
ATOM 689 O O . PHE A 1 88 ? 7.554 -0.530 -5.111 1.00 81.94 88 PHE A O 1
ATOM 696 N N . PRO A 1 89 ? 9.550 -0.278 -6.118 1.00 83.50 89 PRO A N 1
ATOM 697 C CA . PRO A 1 89 ? 10.147 0.380 -4.956 1.00 83.50 89 PRO A CA 1
ATOM 698 C C . PRO A 1 89 ? 9.441 1.696 -4.596 1.00 83.50 89 PRO A C 1
ATOM 700 O O . PRO A 1 89 ? 9.233 1.954 -3.415 1.00 83.50 89 PRO A O 1
ATOM 703 N N . LEU A 1 90 ? 8.994 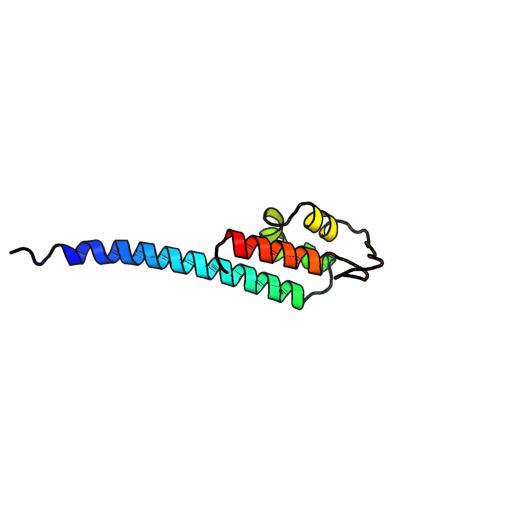2.479 -5.587 1.00 84.50 90 LEU A N 1
ATOM 704 C CA . LEU A 1 90 ? 8.250 3.724 -5.351 1.00 84.50 90 LEU A CA 1
ATOM 705 C C . LEU A 1 90 ? 6.907 3.477 -4.646 1.00 84.50 90 LEU A C 1
ATOM 707 O O . LEU A 1 90 ? 6.540 4.190 -3.714 1.00 84.50 90 LEU A O 1
ATOM 711 N N . THR A 1 91 ? 6.192 2.427 -5.052 1.00 87.00 91 THR A N 1
ATOM 712 C CA . THR A 1 91 ? 4.908 2.058 -4.442 1.00 87.00 91 THR A CA 1
ATOM 713 C C . THR A 1 91 ? 5.101 1.541 -3.017 1.00 87.00 91 THR A C 1
ATOM 715 O O . THR A 1 91 ? 4.286 1.832 -2.144 1.00 87.00 91 THR A O 1
ATOM 718 N N . LEU A 1 92 ? 6.191 0.812 -2.746 1.00 87.50 92 LEU A N 1
ATOM 719 C CA . LEU A 1 92 ? 6.533 0.382 -1.388 1.00 87.50 92 LEU A CA 1
ATOM 720 C C . LEU A 1 92 ? 6.888 1.555 -0.469 1.00 87.50 92 LEU A C 1
ATOM 722 O O . LEU A 1 92 ? 6.467 1.556 0.690 1.00 87.50 92 LEU A O 1
ATOM 726 N N . ASP A 1 93 ? 7.622 2.547 -0.971 1.00 89.00 93 ASP A N 1
ATOM 727 C CA . ASP A 1 93 ? 7.945 3.754 -0.208 1.00 89.00 93 ASP A CA 1
ATOM 728 C C . ASP A 1 93 ? 6.669 4.546 0.131 1.00 89.00 93 ASP A C 1
ATOM 730 O O . ASP A 1 93 ? 6.463 4.917 1.290 1.00 89.00 93 ASP A O 1
ATOM 734 N N . ASP A 1 94 ? 5.751 4.712 -0.826 1.00 89.50 94 ASP A N 1
ATOM 735 C CA . ASP A 1 94 ? 4.454 5.361 -0.584 1.00 89.50 94 ASP A CA 1
ATOM 736 C C . ASP A 1 94 ? 3.590 4.581 0.422 1.00 89.50 94 ASP A C 1
ATOM 738 O O . ASP A 1 94 ? 2.982 5.173 1.319 1.00 89.50 94 ASP A O 1
ATOM 742 N N . LEU A 1 95 ? 3.566 3.245 0.335 1.00 89.38 95 LEU A N 1
ATOM 743 C CA . LEU A 1 95 ? 2.895 2.400 1.327 1.00 89.38 95 LEU A CA 1
ATOM 744 C C . LEU A 1 95 ? 3.504 2.573 2.722 1.00 89.38 95 LEU A C 1
ATOM 746 O O . LEU A 1 95 ? 2.767 2.610 3.706 1.00 89.38 95 LEU A O 1
ATOM 750 N N . HIS A 1 96 ? 4.823 2.726 2.831 1.00 89.38 96 HIS A N 1
ATOM 751 C CA . HIS A 1 96 ? 5.472 2.976 4.113 1.00 89.38 96 HIS A CA 1
ATOM 752 C C . HIS A 1 96 ? 5.085 4.343 4.699 1.00 89.38 96 HIS A C 1
ATOM 754 O O . HIS A 1 96 ? 4.763 4.447 5.886 1.00 89.38 96 HIS A O 1
ATOM 760 N N . VAL A 1 97 ? 5.035 5.391 3.872 1.00 89.69 97 VAL A N 1
ATOM 761 C CA . VAL A 1 97 ? 4.552 6.723 4.283 1.00 89.69 97 VAL A CA 1
ATOM 762 C C . VAL A 1 97 ? 3.090 6.660 4.745 1.00 89.69 97 VAL A C 1
ATOM 764 O O . VAL A 1 97 ? 2.714 7.271 5.754 1.00 89.69 97 VAL A O 1
ATOM 767 N N . LEU A 1 98 ? 2.259 5.877 4.054 1.00 88.62 98 LEU A N 1
ATOM 768 C CA . LEU A 1 98 ? 0.870 5.622 4.434 1.00 88.62 98 LEU A CA 1
ATOM 769 C C . LEU A 1 98 ? 0.765 4.910 5.794 1.00 88.62 98 LEU A C 1
ATOM 771 O O . LEU A 1 98 ? -0.027 5.325 6.645 1.00 88.62 98 LEU A O 1
ATOM 775 N N . GLU A 1 99 ? 1.581 3.875 6.031 1.00 87.81 99 GLU A N 1
ATOM 776 C CA . GLU A 1 99 ? 1.657 3.154 7.312 1.00 87.81 99 GLU A CA 1
ATOM 777 C C . GLU A 1 99 ? 1.996 4.097 8.473 1.00 87.81 99 GLU A C 1
ATOM 779 O O . GLU A 1 99 ? 1.328 4.060 9.515 1.00 87.81 99 GLU A O 1
ATOM 784 N N . GLN A 1 100 ? 2.986 4.975 8.280 1.00 89.06 100 GLN A N 1
ATOM 785 C CA . GLN A 1 100 ? 3.382 5.984 9.265 1.00 89.06 100 GLN A CA 1
ATOM 786 C C . GLN A 1 100 ? 2.251 6.988 9.528 1.00 89.06 100 GLN A C 1
ATOM 788 O O . GLN A 1 100 ? 1.902 7.261 10.680 1.00 89.06 100 GLN A O 1
ATOM 793 N N . THR A 1 101 ? 1.612 7.489 8.466 1.00 86.81 101 THR A N 1
ATOM 794 C CA . THR A 1 101 ? 0.490 8.442 8.555 1.00 86.81 101 THR A CA 1
ATOM 795 C C . THR A 1 101 ? -0.683 7.848 9.335 1.00 86.81 101 THR A C 1
ATOM 797 O O . THR A 1 101 ? -1.345 8.525 10.128 1.00 86.81 101 THR A O 1
ATOM 800 N N . TRP A 1 102 ? -0.945 6.556 9.148 1.00 86.06 102 TRP A N 1
ATOM 801 C CA . TRP A 1 102 ? -2.014 5.846 9.843 1.00 86.06 102 TRP A CA 1
ATOM 802 C C . TRP A 1 102 ? -1.627 5.335 11.233 1.00 86.06 102 TRP A C 1
ATOM 804 O O . TRP A 1 102 ? -2.502 4.788 11.913 1.00 86.06 102 TRP A O 1
ATOM 814 N N . LYS A 1 103 ? -0.384 5.570 11.681 1.00 85.06 103 LYS A N 1
ATOM 815 C CA . LYS A 1 103 ? 0.166 5.100 12.964 1.00 85.06 103 LYS A CA 1
ATOM 816 C C . LYS A 1 103 ? 0.012 3.589 13.136 1.00 85.06 103 LYS A C 1
ATOM 818 O O . LYS A 1 103 ? -0.435 3.106 14.178 1.00 85.06 103 LYS A O 1
ATOM 823 N N . LEU A 1 104 ? 0.282 2.856 12.057 1.00 76.81 104 LEU A N 1
ATOM 824 C CA . LEU A 1 104 ? 0.307 1.392 12.056 1.00 76.81 104 LEU A CA 1
ATOM 825 C C . LEU A 1 104 ? 1.670 0.830 12.479 1.00 76.81 104 LEU A C 1
ATOM 827 O O . LEU A 1 104 ? 1.736 -0.342 12.867 1.00 76.81 104 LEU A O 1
ATOM 831 N N . LEU A 1 105 ? 2.699 1.680 12.418 1.00 65.94 105 LEU A N 1
ATOM 832 C CA . LEU A 1 105 ? 4.055 1.507 12.930 1.00 65.94 105 LEU A CA 1
ATOM 833 C C . LEU A 1 105 ? 4.315 2.507 14.060 1.00 65.94 105 LEU A C 1
ATOM 835 O O . LEU A 1 105 ? 3.772 3.636 13.977 1.00 65.94 105 LEU A O 1
#

Secondary structure (DSSP, 8-state):
---SSSTTTHHHHHHHHHHHHHHHHHHHHHHHHHHHHHHH---HHHHHHSHHHHHHGGGS-HHHHHHHH--S--EESSSTT-EE-THHHHHHHHHHHHHHHTT--

Sequence (105 aa):
MAGAIGSLIAPWVNWGIEKRKLRLAARRDFIASARLELDADLDKHKFREGVLYSRLSPFLSENTRREIESDATTVQTGGRGAGVNNYFPLTLDDLHVLEQTWKLL